Protein AF-A0A1G3WI68-F1 (afdb_monomer_lite)

Secondary structure (DSSP, 8-state):
--HHHHHHHTT-----EE--GGG--HHHHHHHHHHHHHHHGGGT--GGGPEE--TTT-TTHHHHHHHHHHHHT--

Structure (mmCIF, N/CA/C/O backbone):
data_AF-A0A1G3WI68-F1
#
_entry.id   AF-A0A1G3WI68-F1
#
loop_
_atom_site.group_PDB
_atom_site.id
_atom_site.type_symbol
_atom_site.label_atom_id
_atom_site.label_alt_id
_atom_site.label_comp_id
_atom_site.label_asym_id
_atom_site.label_entity_id
_atom_site.label_seq_id
_atom_site.pdbx_PDB_ins_code
_atom_site.Cartn_x
_atom_site.Cartn_y
_atom_site.Cartn_z
_atom_site.occupancy
_atom_site.B_iso_or_equiv
_atom_site.auth_seq_id
_atom_site.auth_comp_id
_atom_site.auth_asym_id
_atom_site.auth_atom_id
_atom_site.pdbx_PDB_model_num
ATOM 1 N N . MET A 1 1 ? -9.569 17.685 9.530 1.00 58.81 1 MET A N 1
ATOM 2 C CA . MET A 1 1 ? -9.765 16.227 9.588 1.00 58.81 1 MET A CA 1
ATOM 3 C C . MET A 1 1 ? -9.104 15.616 8.370 1.00 58.81 1 MET A C 1
ATOM 5 O O . MET A 1 1 ? -9.425 16.020 7.254 1.00 58.81 1 MET A O 1
ATOM 9 N N . PHE A 1 2 ? -8.129 14.736 8.568 1.00 85.75 2 PHE A N 1
ATOM 10 C CA . PHE A 1 2 ? -7.465 14.044 7.467 1.00 85.75 2 PHE A CA 1
ATOM 11 C C . PHE A 1 2 ? -8.348 12.899 6.948 1.00 85.75 2 PHE A C 1
ATOM 13 O O . PHE A 1 2 ? -9.121 12.313 7.703 1.00 85.75 2 PHE A O 1
ATOM 20 N N . LEU A 1 3 ? -8.221 12.551 5.661 1.00 89.12 3 LEU A N 1
ATOM 21 C CA . LEU A 1 3 ? -9.002 11.481 5.016 1.00 89.12 3 LEU A CA 1
ATOM 22 C C . LEU A 1 3 ? -8.996 10.173 5.823 1.00 89.12 3 LEU A C 1
ATOM 24 O O . LEU A 1 3 ? -10.014 9.497 5.926 1.00 89.12 3 LEU A O 1
ATOM 28 N N . TRP A 1 4 ? -7.848 9.826 6.405 1.00 86.81 4 TRP A N 1
ATOM 29 C CA . TRP A 1 4 ? -7.696 8.594 7.170 1.00 86.81 4 TRP A CA 1
ATOM 30 C C . TRP A 1 4 ? -8.559 8.567 8.435 1.00 86.81 4 TRP A C 1
ATOM 32 O O . TRP A 1 4 ? -9.237 7.577 8.704 1.00 86.81 4 TRP A O 1
ATOM 42 N N . GLU A 1 5 ? -8.555 9.663 9.194 1.00 87.50 5 GLU A N 1
ATOM 43 C CA . GLU A 1 5 ? -9.365 9.815 10.407 1.00 87.50 5 GLU A CA 1
ATOM 44 C C . GLU A 1 5 ? -10.846 9.694 10.063 1.00 87.50 5 GLU A C 1
ATOM 46 O O . GLU A 1 5 ? -11.566 8.928 10.698 1.00 87.50 5 GLU A O 1
ATOM 51 N N . PHE A 1 6 ? -11.264 10.361 8.983 1.00 91.31 6 PHE A N 1
ATOM 52 C CA . PHE A 1 6 ? -12.635 10.303 8.489 1.00 91.31 6 PHE A CA 1
ATOM 53 C C . PHE A 1 6 ? -13.069 8.875 8.163 1.00 91.31 6 PHE A C 1
ATOM 55 O O . PHE A 1 6 ? -14.090 8.408 8.662 1.00 91.31 6 PHE A O 1
ATOM 62 N N . LEU A 1 7 ? -12.283 8.143 7.373 1.00 90.94 7 LEU A N 1
ATOM 63 C CA . LEU A 1 7 ? -12.622 6.765 7.013 1.00 90.94 7 LEU A CA 1
ATOM 64 C C . LEU A 1 7 ? -12.694 5.851 8.243 1.00 90.94 7 LEU A C 1
ATOM 66 O O . LEU A 1 7 ? -13.580 4.995 8.317 1.00 90.94 7 LEU A O 1
ATOM 70 N N . ARG A 1 8 ? -11.806 6.058 9.223 1.00 85.69 8 ARG A N 1
ATOM 71 C CA . ARG A 1 8 ? -11.784 5.276 10.463 1.00 85.69 8 ARG A CA 1
ATOM 72 C C . ARG A 1 8 ? -13.003 5.552 11.340 1.00 85.69 8 ARG A C 1
ATOM 74 O O . ARG A 1 8 ? -13.613 4.605 11.827 1.00 85.69 8 ARG A O 1
ATOM 81 N N . GLU A 1 9 ? -13.377 6.816 11.516 1.00 90.75 9 GLU A N 1
ATOM 82 C CA . GLU A 1 9 ? -14.582 7.198 12.266 1.00 90.75 9 GLU A CA 1
ATOM 83 C C . GLU A 1 9 ? -15.862 6.642 11.635 1.00 90.75 9 GLU A C 1
ATOM 85 O O . GLU A 1 9 ? -16.803 6.295 12.341 1.00 90.75 9 GLU A O 1
ATOM 90 N N . GLN A 1 10 ? -15.877 6.471 10.311 1.00 93.50 10 GLN A N 1
ATOM 91 C CA . GLN A 1 10 ? -16.973 5.825 9.583 1.00 93.50 10 GLN A CA 1
ATOM 92 C C . GLN A 1 10 ? -16.913 4.283 9.612 1.00 93.50 10 GLN A C 1
ATOM 94 O O . GLN A 1 10 ? -17.666 3.627 8.889 1.00 93.50 10 GLN A O 1
ATOM 99 N N . GLY A 1 11 ? -15.999 3.684 10.384 1.00 89.69 11 GLY A N 1
ATOM 100 C CA . GLY A 1 11 ? -15.848 2.230 10.497 1.00 89.69 11 GLY A CA 1
ATOM 101 C C . GLY A 1 11 ? -15.416 1.542 9.197 1.00 89.69 11 GLY A C 1
ATOM 102 O O . GLY A 1 11 ? -15.677 0.352 9.005 1.00 89.69 11 GLY A O 1
ATOM 103 N N . ARG A 1 12 ? -14.792 2.271 8.261 1.00 89.31 12 ARG A N 1
ATOM 104 C CA . ARG 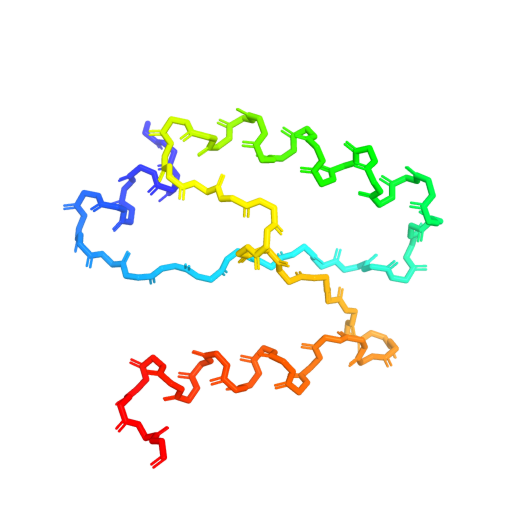A 1 12 ? -14.370 1.718 6.967 1.00 89.31 12 ARG A CA 1
ATOM 105 C C . ARG A 1 12 ? -13.023 1.014 7.097 1.00 89.31 12 ARG A C 1
ATOM 107 O O . ARG A 1 12 ? -12.067 1.565 7.636 1.00 89.31 12 ARG A O 1
ATOM 114 N N . ARG A 1 13 ? -12.933 -0.196 6.537 1.00 86.31 13 ARG A N 1
ATOM 115 C CA . ARG A 1 13 ? -11.653 -0.885 6.316 1.00 86.31 13 ARG A CA 1
ATOM 116 C C . ARG A 1 13 ? -10.891 -0.173 5.196 1.00 86.31 13 ARG A C 1
ATOM 118 O O . ARG A 1 13 ? -11.479 0.147 4.166 1.00 86.31 13 ARG A O 1
ATOM 125 N N . VAL A 1 14 ? -9.596 0.067 5.399 1.00 89.06 14 VAL A N 1
ATOM 126 C CA . VAL A 1 14 ? -8.738 0.790 4.449 1.00 89.06 14 VAL A CA 1
ATOM 127 C C . VAL A 1 14 ? -7.497 -0.040 4.141 1.00 89.06 14 VAL A C 1
ATOM 129 O O . VAL A 1 14 ? -6.879 -0.592 5.048 1.00 89.06 14 VAL A O 1
ATOM 132 N N . ILE A 1 15 ? -7.126 -0.099 2.862 1.00 91.94 15 ILE A N 1
ATOM 133 C CA . ILE A 1 15 ? -5.893 -0.729 2.382 1.00 91.94 15 ILE A CA 1
ATOM 134 C C . ILE A 1 15 ? -4.944 0.398 1.943 1.00 91.94 15 ILE A C 1
ATOM 136 O O . ILE A 1 15 ? -5.195 1.026 0.911 1.00 91.94 15 ILE A O 1
ATOM 140 N N . PRO A 1 16 ? -3.882 0.711 2.704 1.00 93.25 16 PRO A N 1
ATOM 141 C CA . PRO A 1 16 ? -2.907 1.711 2.289 1.00 93.25 16 PRO A CA 1
ATOM 142 C C . PRO A 1 16 ? -2.018 1.185 1.154 1.00 93.25 16 PRO A C 1
ATOM 144 O O . PRO A 1 16 ? -1.362 0.150 1.277 1.00 93.25 16 PRO A O 1
ATOM 147 N N . VAL A 1 17 ? -1.971 1.937 0.051 1.00 96.00 17 VAL A N 1
ATOM 148 C CA . VAL A 1 17 ? -1.196 1.595 -1.150 1.00 96.00 17 VAL A CA 1
ATOM 149 C C . VAL A 1 17 ? -0.211 2.717 -1.477 1.00 96.00 17 VAL A C 1
ATOM 151 O O . VAL A 1 17 ? -0.605 3.833 -1.819 1.00 96.00 17 VAL A O 1
ATOM 154 N N . MET A 1 18 ? 1.084 2.414 -1.418 1.00 96.19 18 MET A N 1
ATOM 155 C CA . MET A 1 18 ? 2.160 3.317 -1.825 1.00 96.19 18 MET A CA 1
ATOM 156 C C . MET A 1 18 ? 2.471 3.107 -3.307 1.00 96.19 18 MET A C 1
ATOM 158 O O . MET A 1 18 ? 3.168 2.171 -3.700 1.00 96.19 18 MET A O 1
ATOM 162 N N . THR A 1 19 ? 1.902 3.976 -4.142 1.00 97.62 19 THR A N 1
ATOM 163 C CA . THR A 1 19 ? 2.024 3.895 -5.605 1.00 97.62 19 THR A CA 1
ATOM 164 C C . THR A 1 19 ? 3.380 4.397 -6.121 1.00 97.62 19 THR A C 1
ATOM 166 O O . THR A 1 19 ? 4.157 5.009 -5.390 1.00 97.62 19 THR A O 1
ATOM 169 N N . LYS A 1 20 ? 3.653 4.171 -7.417 1.00 97.25 20 LYS A N 1
ATOM 170 C CA . LYS A 1 20 ? 4.899 4.562 -8.110 1.00 97.25 20 LYS A CA 1
ATOM 171 C C . LYS A 1 20 ? 6.156 3.923 -7.506 1.00 97.25 20 LYS A C 1
ATOM 173 O O . LYS A 1 20 ? 7.230 4.524 -7.518 1.00 97.25 20 LYS A O 1
ATOM 178 N N . ALA A 1 21 ? 6.038 2.690 -7.011 1.00 97.31 21 ALA A N 1
ATOM 179 C CA . ALA A 1 21 ? 7.150 1.953 -6.412 1.00 97.31 21 ALA A CA 1
ATOM 180 C C . ALA A 1 21 ? 8.371 1.824 -7.351 1.00 97.31 21 ALA A C 1
ATOM 182 O O . ALA A 1 21 ? 9.508 1.779 -6.881 1.00 97.31 21 ALA A O 1
ATOM 183 N N . ASP A 1 22 ? 8.165 1.837 -8.673 1.00 97.56 22 ASP A N 1
ATOM 184 C CA . ASP A 1 22 ? 9.226 1.813 -9.692 1.00 97.56 22 ASP A CA 1
ATOM 185 C C . ASP A 1 22 ? 10.174 3.021 -9.643 1.00 97.56 22 ASP A C 1
ATOM 187 O O . ASP A 1 22 ? 11.272 2.962 -10.193 1.00 97.56 22 ASP A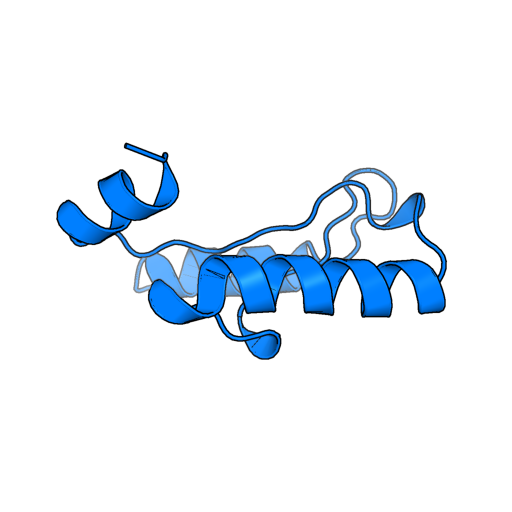 O 1
ATOM 191 N N . LYS A 1 23 ? 9.781 4.114 -8.980 1.00 97.38 23 LYS A N 1
ATOM 192 C CA . LYS A 1 23 ? 10.608 5.321 -8.834 1.00 97.38 23 LYS A CA 1
ATOM 193 C C . LYS A 1 23 ? 11.538 5.296 -7.632 1.00 97.38 23 LYS A C 1
ATOM 195 O O . LYS A 1 23 ? 12.374 6.185 -7.518 1.00 97.38 23 LYS A O 1
ATOM 200 N N . LEU A 1 24 ? 11.390 4.318 -6.740 1.00 96.31 24 LEU A N 1
ATOM 201 C CA . LEU A 1 24 ? 12.122 4.274 -5.481 1.00 96.31 24 LEU A CA 1
ATOM 202 C C . LEU A 1 24 ? 13.100 3.107 -5.450 1.00 96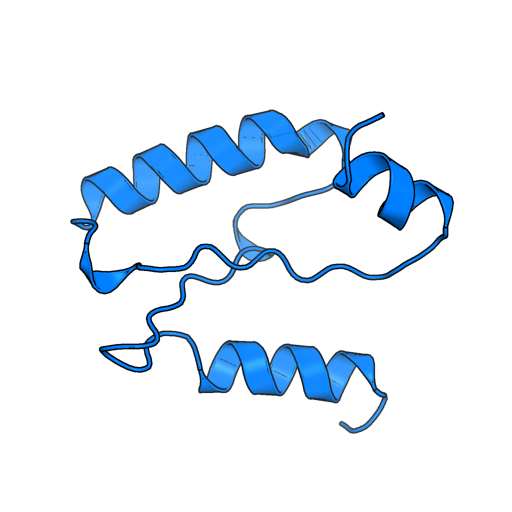.31 24 LEU A C 1
ATOM 204 O O . LEU A 1 24 ? 12.725 1.943 -5.622 1.00 96.31 24 LEU A O 1
ATOM 208 N N . LYS A 1 25 ? 14.350 3.420 -5.119 1.00 95.62 25 LYS A N 1
ATOM 209 C CA . LYS A 1 25 ? 15.371 2.439 -4.752 1.00 95.62 25 LYS A CA 1
ATOM 210 C C . LYS A 1 25 ? 15.012 1.787 -3.418 1.00 95.62 25 LYS A C 1
ATOM 212 O O . LYS A 1 25 ? 14.311 2.361 -2.586 1.00 95.62 25 LYS A O 1
ATOM 217 N N . ARG A 1 26 ? 15.571 0.603 -3.154 1.00 91.69 26 ARG A N 1
ATOM 218 C CA . ARG A 1 26 ? 15.291 -0.180 -1.934 1.00 91.69 26 ARG A CA 1
ATOM 219 C C . ARG A 1 26 ? 15.446 0.627 -0.634 1.00 91.69 26 ARG A C 1
ATOM 221 O O . ARG A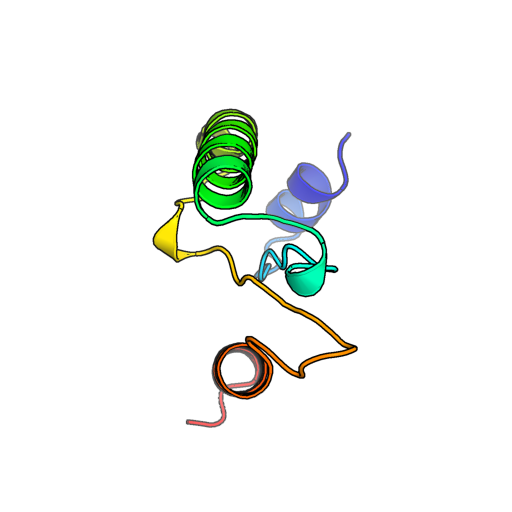 1 26 ? 14.565 0.568 0.214 1.00 91.69 26 ARG A O 1
ATOM 228 N N . GLY A 1 27 ? 16.517 1.412 -0.497 1.00 93.00 27 GLY A N 1
ATOM 229 C CA . GLY A 1 27 ? 16.736 2.250 0.692 1.00 93.00 27 GLY A CA 1
ATOM 230 C C . GLY A 1 27 ? 15.711 3.381 0.847 1.00 93.00 27 GLY A C 1
ATOM 231 O O . GLY A 1 27 ? 15.281 3.684 1.958 1.00 93.00 27 GLY A O 1
ATOM 232 N N . GLU A 1 28 ? 15.259 3.966 -0.265 1.00 96.81 28 GLU A N 1
ATOM 233 C CA . GLU A 1 28 ? 14.225 5.008 -0.263 1.00 96.81 28 GLU A CA 1
ATOM 234 C C . GLU A 1 28 ? 12.872 4.430 0.141 1.00 96.81 28 GLU A C 1
ATOM 236 O O . GLU A 1 28 ? 12.161 5.055 0.926 1.00 96.81 28 GLU A O 1
ATOM 241 N N . ARG A 1 29 ? 12.557 3.211 -0.317 1.00 95.06 29 ARG A N 1
ATOM 242 C CA . ARG A 1 29 ? 11.356 2.476 0.100 1.00 95.06 29 ARG A CA 1
ATOM 243 C C . ARG A 1 29 ? 11.349 2.237 1.605 1.00 95.06 29 ARG A C 1
ATOM 245 O O . ARG A 1 29 ? 10.374 2.582 2.259 1.00 95.06 29 ARG A O 1
ATOM 252 N N . SER A 1 30 ? 12.442 1.731 2.180 1.00 94.12 30 SER A N 1
ATOM 253 C CA . SER A 1 30 ? 12.536 1.527 3.633 1.00 94.12 30 SER A CA 1
ATOM 254 C C . SER A 1 30 ? 12.348 2.830 4.417 1.00 94.12 30 SER A C 1
ATOM 256 O O . SER A 1 30 ? 11.611 2.853 5.402 1.00 94.12 30 SER A O 1
ATOM 258 N N . ARG A 1 31 ? 12.960 3.932 3.961 1.00 95.94 31 ARG A N 1
ATOM 259 C CA . ARG A 1 31 ? 12.809 5.249 4.598 1.00 95.94 31 ARG A CA 1
ATOM 260 C C . ARG A 1 31 ? 11.375 5.770 4.507 1.00 95.94 31 ARG A C 1
ATOM 262 O O . ARG A 1 31 ? 10.846 6.249 5.504 1.00 95.94 31 ARG A O 1
ATOM 269 N N . GLN A 1 32 ? 10.757 5.702 3.329 1.00 95.44 32 GLN A N 1
ATOM 270 C CA . GLN A 1 32 ? 9.392 6.189 3.136 1.00 95.44 32 GLN A CA 1
ATOM 271 C C . GLN A 1 32 ? 8.364 5.339 3.881 1.00 95.44 32 GLN A C 1
ATOM 273 O O . GLN A 1 32 ? 7.456 5.910 4.475 1.00 95.44 32 GLN A O 1
ATOM 278 N N . LEU A 1 33 ? 8.533 4.013 3.898 1.00 95.06 33 LEU A N 1
ATOM 279 C CA . LEU A 1 33 ? 7.671 3.117 4.666 1.00 95.06 33 LEU A CA 1
ATOM 280 C C . LEU A 1 33 ? 7.699 3.497 6.144 1.00 95.06 33 LEU A C 1
ATOM 282 O O . 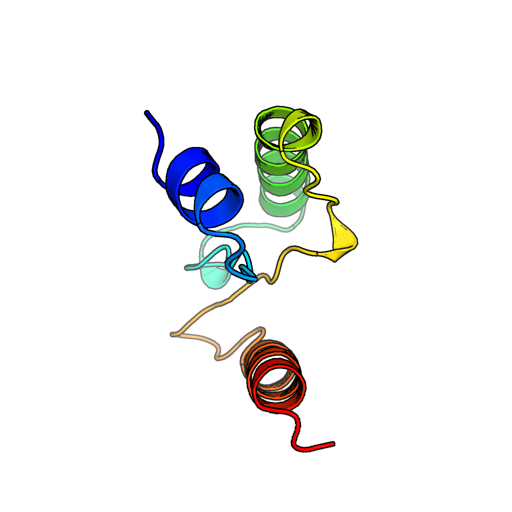LEU A 1 33 ? 6.642 3.731 6.715 1.00 95.06 33 LEU A O 1
ATOM 286 N N . LYS A 1 34 ? 8.899 3.653 6.721 1.00 94.62 34 LYS A N 1
ATOM 287 C CA . LYS A 1 34 ? 9.072 4.068 8.117 1.00 94.62 34 LYS A CA 1
ATOM 288 C C . LYS A 1 34 ? 8.359 5.391 8.411 1.00 94.62 34 LYS A C 1
ATOM 290 O O . LYS A 1 34 ? 7.557 5.448 9.333 1.00 94.62 34 LYS A O 1
ATOM 295 N N . LEU A 1 35 ? 8.606 6.424 7.601 1.00 94.56 35 LEU A N 1
ATOM 296 C CA . LEU A 1 35 ? 7.981 7.741 7.785 1.00 94.56 35 LEU A CA 1
ATOM 297 C C . LEU A 1 35 ? 6.452 7.679 7.702 1.00 94.56 35 LEU A C 1
ATOM 299 O O . LEU A 1 35 ? 5.761 8.288 8.515 1.00 94.56 35 LEU A O 1
ATOM 303 N N . PHE A 1 36 ? 5.923 6.943 6.725 1.00 92.12 36 PHE A N 1
ATOM 304 C CA . PHE A 1 36 ? 4.486 6.774 6.541 1.00 92.12 36 PHE A CA 1
ATOM 305 C C . PHE A 1 36 ? 3.848 6.046 7.731 1.00 92.12 36 PHE A C 1
ATOM 307 O O . PHE A 1 36 ? 2.830 6.493 8.256 1.00 92.12 36 PHE A O 1
ATOM 314 N N . THR A 1 37 ? 4.461 4.954 8.189 1.00 91.38 37 THR A N 1
ATOM 315 C CA . THR A 1 37 ? 3.927 4.147 9.292 1.00 91.38 37 THR A CA 1
ATOM 316 C C . THR A 1 37 ? 4.054 4.856 10.630 1.00 91.38 37 THR A C 1
ATOM 318 O O . THR A 1 37 ? 3.137 4.776 11.430 1.00 91.38 37 THR A O 1
ATOM 321 N N . GLU A 1 38 ? 5.130 5.610 10.871 1.00 93.19 38 GLU A N 1
ATOM 322 C CA . GLU A 1 38 ? 5.269 6.425 12.087 1.00 93.19 38 GLU A CA 1
ATOM 323 C C . GLU A 1 38 ? 4.190 7.512 12.156 1.00 93.19 38 GLU A C 1
ATOM 325 O O . GLU A 1 38 ? 3.568 7.696 13.201 1.00 93.19 38 GLU A O 1
ATOM 330 N N . ALA A 1 39 ? 3.905 8.182 11.034 1.00 89.88 39 ALA A N 1
ATOM 331 C CA . ALA A 1 39 ? 2.865 9.208 10.969 1.00 89.88 39 ALA A CA 1
ATOM 332 C C . ALA A 1 39 ? 1.448 8.648 11.194 1.00 89.88 39 ALA A C 1
ATOM 334 O O . ALA A 1 39 ? 0.586 9.347 11.723 1.00 89.88 39 ALA A O 1
ATOM 335 N N . LEU A 1 40 ? 1.200 7.395 10.800 1.00 87.50 40 LEU A N 1
ATOM 336 C CA . LEU A 1 40 ? -0.116 6.752 10.890 1.00 87.50 40 LEU A CA 1
ATOM 337 C C . LEU A 1 40 ? -0.222 5.702 12.005 1.00 87.50 40 LEU A C 1
ATOM 339 O O . LEU A 1 40 ? -1.284 5.098 12.167 1.00 87.50 40 LEU A O 1
ATOM 343 N N . ALA A 1 41 ? 0.821 5.510 12.813 1.00 88.31 41 ALA A N 1
ATOM 344 C CA . ALA A 1 41 ? 0.807 4.593 13.951 1.00 88.31 41 ALA A CA 1
ATOM 345 C C . ALA A 1 41 ? -0.338 4.889 14.945 1.00 88.31 41 ALA A C 1
ATOM 347 O O . ALA A 1 41 ? -1.033 3.944 15.325 1.00 88.31 41 ALA A O 1
ATOM 348 N N . PRO A 1 42 ? -0.662 6.159 15.293 1.00 87.62 42 PRO A N 1
ATOM 349 C CA . PRO A 1 42 ? -1.833 6.473 16.129 1.00 87.62 42 PRO A CA 1
ATOM 350 C C . PRO A 1 42 ? -3.170 6.052 15.497 1.00 87.62 42 PRO A C 1
ATOM 352 O O . PRO A 1 42 ? -4.200 5.931 16.168 1.00 87.62 42 PRO A O 1
ATOM 355 N N . LEU A 1 43 ? -3.162 5.841 14.179 1.00 83.94 43 LEU A N 1
ATOM 356 C CA . LEU A 1 43 ? -4.314 5.430 13.394 1.00 83.94 43 LEU A CA 1
ATOM 357 C C . LEU A 1 43 ? -4.392 3.910 13.180 1.00 83.94 43 LEU A C 1
ATOM 359 O O . LEU A 1 43 ? -5.356 3.447 12.568 1.00 83.94 43 LEU A O 1
ATOM 363 N N . GLY A 1 44 ? -3.452 3.145 13.749 1.00 83.56 44 GLY A N 1
ATOM 364 C CA . GLY A 1 44 ? -3.423 1.681 13.717 1.00 83.56 44 GLY A CA 1
ATOM 365 C C . GLY A 1 44 ? -2.751 1.088 12.477 1.00 83.56 44 GLY A C 1
ATOM 366 O O . GLY A 1 44 ? -2.999 -0.072 12.159 1.00 83.56 44 GLY A O 1
ATOM 367 N N . ILE A 1 45 ? -1.937 1.869 11.756 1.00 84.50 45 ILE A N 1
ATOM 368 C CA . ILE A 1 45 ? -1.215 1.380 10.576 1.00 84.50 45 ILE A CA 1
ATOM 369 C C . ILE A 1 45 ? 0.152 0.811 10.944 1.00 84.50 45 ILE A C 1
ATOM 371 O O . ILE A 1 45 ? 1.010 1.506 11.481 1.00 84.50 45 ILE A O 1
ATOM 375 N N . ASP A 1 46 ? 0.345 -0.453 10.575 1.00 85.81 46 ASP A N 1
ATOM 376 C CA . ASP A 1 46 ? 1.591 -1.205 10.692 1.00 85.81 46 ASP A CA 1
ATOM 377 C C . ASP A 1 46 ? 2.295 -1.314 9.321 1.00 85.81 46 ASP A C 1
ATOM 379 O O . ASP A 1 46 ? 1.609 -1.394 8.292 1.00 85.81 46 ASP A O 1
ATOM 383 N N . PRO A 1 47 ? 3.644 -1.350 9.263 1.00 82.44 47 PRO A N 1
ATOM 384 C CA . PRO A 1 47 ? 4.387 -1.548 8.018 1.00 82.44 47 PRO A CA 1
ATOM 385 C C . PRO A 1 47 ? 3.954 -2.753 7.175 1.00 82.44 47 PRO A C 1
ATOM 387 O O . PRO A 1 47 ? 3.973 -2.664 5.948 1.00 82.44 47 PRO A O 1
ATOM 390 N N . GLY A 1 48 ? 3.537 -3.860 7.794 1.00 84.44 48 GLY A N 1
ATOM 391 C CA . GLY A 1 48 ? 3.041 -5.056 7.107 1.00 84.44 48 GLY A CA 1
ATOM 392 C C . GLY A 1 48 ? 1.648 -4.894 6.487 1.00 84.44 48 GLY A C 1
ATOM 393 O O . GLY A 1 48 ? 1.233 -5.723 5.676 1.00 84.44 48 GLY A O 1
ATOM 394 N N . GLY A 1 49 ? 0.928 -3.825 6.837 1.00 86.56 49 GLY A N 1
ATOM 395 C CA . GLY A 1 49 ? -0.371 -3.473 6.263 1.00 86.56 49 GLY A CA 1
ATOM 396 C C . GLY A 1 49 ? -0.295 -2.637 4.981 1.00 86.56 49 GLY A C 1
ATOM 397 O O . GLY A 1 49 ? -1.332 -2.383 4.371 1.00 86.56 49 GLY A O 1
ATOM 398 N N . VAL A 1 50 ? 0.901 -2.199 4.570 1.00 94.19 50 VAL A N 1
ATOM 399 C CA . VAL A 1 50 ? 1.103 -1.289 3.433 1.00 94.19 50 VAL A CA 1
ATOM 400 C C . VAL A 1 50 ? 1.548 -2.052 2.189 1.00 94.19 50 VAL A C 1
ATOM 402 O O . VAL A 1 50 ? 2.481 -2.850 2.231 1.00 94.19 50 VAL A O 1
ATOM 405 N N . ILE A 1 51 ? 0.918 -1.763 1.049 1.00 96.19 51 ILE A N 1
ATOM 406 C CA . ILE A 1 51 ? 1.253 -2.389 -0.234 1.00 96.19 51 ILE A CA 1
ATOM 407 C C . ILE A 1 51 ? 2.073 -1.421 -1.083 1.00 96.19 51 ILE A C 1
ATOM 409 O O . ILE A 1 51 ? 1.610 -0.330 -1.414 1.00 96.19 51 ILE A O 1
ATOM 413 N N . TRP A 1 52 ? 3.271 -1.835 -1.492 1.00 97.31 52 TRP A N 1
ATOM 414 C CA . TRP A 1 52 ? 3.992 -1.170 -2.576 1.00 97.31 52 TRP A CA 1
ATOM 415 C C . TRP A 1 52 ? 3.359 -1.533 -3.912 1.00 97.31 52 TRP A C 1
ATOM 417 O O . TRP A 1 52 ? 3.179 -2.710 -4.211 1.00 97.31 52 TRP A O 1
ATOM 427 N N . TYR A 1 53 ? 3.038 -0.524 -4.717 1.00 98.44 53 TYR A N 1
ATOM 428 C CA . TYR A 1 53 ? 2.392 -0.720 -6.007 1.00 98.44 53 TYR A CA 1
ATOM 429 C C . TYR A 1 53 ? 3.063 0.091 -7.112 1.00 98.44 53 TYR A C 1
ATOM 431 O O . TYR A 1 53 ? 3.407 1.265 -6.940 1.00 98.44 53 TYR A O 1
ATOM 439 N N . SER A 1 54 ? 3.182 -0.499 -8.297 1.00 98.31 54 SER A N 1
ATOM 440 C CA . SER A 1 54 ? 3.514 0.237 -9.517 1.00 98.31 54 SER A CA 1
ATOM 441 C C . SER A 1 54 ? 2.574 -0.168 -10.639 1.00 98.31 54 SER A C 1
ATOM 443 O O . SER A 1 54 ? 2.517 -1.327 -11.030 1.00 98.31 54 SER A O 1
ATOM 445 N N . ALA A 1 55 ? 1.886 0.814 -11.221 1.00 98.00 55 ALA A N 1
ATOM 446 C CA . ALA A 1 55 ? 1.091 0.590 -12.425 1.00 98.00 55 ALA A CA 1
ATOM 447 C C . ALA A 1 55 ? 1.967 0.263 -13.651 1.00 98.00 55 ALA A C 1
ATOM 449 O O . ALA A 1 55 ? 1.495 -0.389 -14.577 1.00 98.00 55 ALA A O 1
ATOM 450 N N . LEU A 1 56 ? 3.233 0.704 -13.651 1.00 98.19 56 LEU A N 1
ATOM 451 C CA . LEU A 1 56 ? 4.169 0.497 -14.755 1.00 98.19 56 LEU A CA 1
ATOM 452 C C . LEU A 1 56 ? 4.720 -0.932 -14.760 1.00 98.19 56 LEU A C 1
ATOM 454 O O . LEU A 1 56 ? 4.675 -1.604 -15.786 1.00 98.19 56 LEU A O 1
ATOM 458 N N . THR A 1 57 ? 5.226 -1.401 -13.617 1.00 97.88 57 THR A N 1
ATOM 459 C CA . THR A 1 57 ? 5.830 -2.742 -13.500 1.00 97.88 57 THR A CA 1
ATOM 460 C C . THR A 1 57 ? 4.834 -3.811 -13.060 1.00 97.88 57 THR A C 1
ATOM 462 O O . THR A 1 57 ? 5.162 -4.992 -13.089 1.00 97.88 57 THR A O 1
ATOM 465 N N . ARG A 1 58 ? 3.622 -3.405 -12.655 1.00 98.06 58 ARG A N 1
ATOM 466 C CA . ARG A 1 58 ? 2.583 -4.248 -12.036 1.00 98.06 58 ARG A CA 1
ATOM 467 C C . ARG A 1 58 ? 2.986 -4.854 -10.690 1.00 98.06 58 ARG A C 1
ATOM 469 O O . ARG A 1 58 ? 2.305 -5.749 -10.195 1.00 98.06 58 ARG A O 1
ATOM 476 N N . GLU A 1 59 ? 4.056 -4.348 -10.076 1.00 98.06 59 GLU A N 1
ATOM 477 C CA . GLU A 1 59 ? 4.431 -4.700 -8.707 1.00 98.06 59 GLU A CA 1
ATOM 478 C C . GLU A 1 59 ? 3.235 -4.512 -7.762 1.00 98.06 59 GLU A C 1
ATOM 480 O O . GLU A 1 59 ? 2.543 -3.495 -7.835 1.00 98.06 59 GLU A O 1
ATOM 485 N N . GLY A 1 60 ? 2.996 -5.496 -6.892 1.00 97.56 60 GLY A N 1
ATOM 486 C CA . GLY A 1 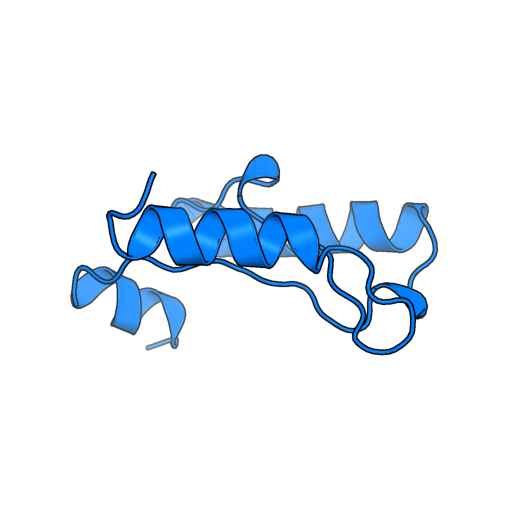60 ? 1.946 -5.447 -5.872 1.00 97.56 60 GLY A CA 1
ATOM 487 C C . GLY A 1 60 ? 0.522 -5.653 -6.386 1.00 97.56 60 GLY A C 1
ATOM 488 O O . GLY A 1 60 ? -0.401 -5.623 -5.577 1.00 97.56 60 GLY A O 1
ATOM 489 N N . ARG A 1 61 ? 0.318 -5.871 -7.695 1.00 98.06 61 ARG A N 1
ATOM 490 C CA . ARG A 1 61 ? -1.017 -6.075 -8.284 1.00 98.06 61 ARG A CA 1
ATOM 491 C C . ARG A 1 61 ? -1.752 -7.257 -7.661 1.00 98.06 61 ARG A C 1
ATOM 493 O O . ARG A 1 61 ? -2.878 -7.074 -7.219 1.00 98.06 61 ARG A O 1
ATOM 500 N N . ASP A 1 62 ? -1.125 -8.428 -7.636 1.00 97.88 62 ASP A N 1
ATOM 501 C CA . ASP A 1 62 ? -1.793 -9.654 -7.186 1.00 97.88 62 ASP A CA 1
ATOM 502 C C . ASP A 1 62 ? -2.100 -9.572 -5.684 1.00 97.88 62 ASP A C 1
ATOM 504 O O . ASP A 1 62 ? -3.242 -9.750 -5.282 1.00 97.88 62 ASP A O 1
ATOM 508 N N . LEU A 1 63 ? -1.137 -9.102 -4.878 1.00 96.88 63 LEU A N 1
ATOM 509 C CA . LEU A 1 63 ? -1.340 -8.843 -3.447 1.00 96.88 63 LEU A CA 1
ATOM 510 C C . LEU A 1 63 ? -2.469 -7.834 -3.174 1.00 96.88 63 LEU A C 1
ATOM 512 O O . LEU A 1 63 ? -3.242 -8.007 -2.232 1.00 96.88 63 LEU A O 1
ATOM 516 N N . LEU A 1 64 ? -2.560 -6.756 -3.961 1.00 96.50 64 LEU A N 1
ATOM 517 C CA . LEU A 1 64 ? -3.663 -5.804 -3.841 1.00 96.50 64 LEU A CA 1
ATOM 518 C C . LEU A 1 64 ? -4.994 -6.473 -4.187 1.00 96.50 64 LEU A C 1
ATOM 520 O O . LEU A 1 64 ? -5.987 -6.216 -3.506 1.00 96.50 64 LEU A O 1
ATOM 524 N N . TRP A 1 65 ? -5.012 -7.337 -5.205 1.00 96.31 65 TRP A N 1
ATOM 525 C CA . TRP A 1 65 ? -6.227 -8.041 -5.589 1.00 96.31 65 TRP A CA 1
ATOM 526 C C . TRP A 1 65 ? -6.709 -8.984 -4.488 1.00 96.31 65 TRP A C 1
ATOM 528 O O . TRP A 1 65 ? -7.868 -8.899 -4.089 1.00 96.31 65 TRP A O 1
ATOM 538 N N . ASP A 1 66 ? -5.807 -9.782 -3.922 1.00 95.44 66 ASP A N 1
ATOM 539 C CA . ASP A 1 66 ? -6.111 -10.702 -2.822 1.00 95.44 66 ASP A CA 1
ATOM 540 C C . ASP A 1 66 ? -6.723 -9.961 -1.625 1.00 95.44 66 ASP A C 1
ATOM 542 O O . ASP A 1 66 ? -7.719 -10.388 -1.040 1.00 95.44 66 ASP A O 1
ATOM 546 N N . ARG A 1 67 ? -6.170 -8.793 -1.275 1.00 94.06 67 ARG A N 1
ATOM 547 C CA . ARG A 1 67 ? -6.669 -7.969 -0.161 1.00 94.06 67 ARG A CA 1
ATOM 548 C C . ARG A 1 67 ? -8.042 -7.364 -0.440 1.00 94.06 67 ARG A C 1
ATOM 550 O O . ARG A 1 67 ? -8.848 -7.228 0.484 1.00 94.06 67 ARG A O 1
ATOM 557 N N . LEU A 1 68 ? -8.304 -6.976 -1.684 1.00 94.06 68 LEU A N 1
ATOM 558 C CA . LEU A 1 68 ? -9.603 -6.453 -2.102 1.00 94.06 68 LEU A CA 1
ATOM 559 C C . LEU A 1 68 ? -10.666 -7.559 -2.088 1.00 94.06 68 LEU A C 1
ATOM 561 O O . LEU A 1 68 ? -11.719 -7.351 -1.492 1.00 94.06 68 LEU A O 1
ATOM 565 N N . LEU A 1 69 ? -10.374 -8.737 -2.647 1.00 94.44 69 LEU A N 1
ATOM 566 C CA . LEU A 1 69 ? -11.281 -9.895 -2.637 1.00 94.44 69 LEU A CA 1
ATOM 567 C C . LEU A 1 69 ? -11.608 -10.344 -1.207 1.00 94.44 69 LEU A C 1
ATOM 569 O O . LEU A 1 69 ? -12.779 -10.407 -0.828 1.00 94.44 69 LEU A O 1
ATOM 573 N N . ALA A 1 70 ? -10.591 -10.467 -0.349 1.00 91.94 70 ALA A N 1
ATOM 574 C CA . ALA A 1 70 ? -10.787 -10.750 1.074 1.00 91.94 70 ALA A CA 1
ATOM 575 C C . ALA A 1 70 ? -11.639 -9.684 1.795 1.00 91.94 70 ALA A C 1
ATOM 577 O O . ALA A 1 70 ? -12.297 -9.968 2.798 1.00 91.94 70 ALA A O 1
ATOM 578 N N . SER A 1 71 ? -11.654 -8.440 1.302 1.00 89.19 71 SER A N 1
ATOM 579 C CA . SER A 1 71 ? -12.493 -7.373 1.863 1.00 89.19 71 SER A CA 1
ATOM 580 C C . SER A 1 71 ? -13.961 -7.483 1.443 1.00 89.19 71 SER A C 1
ATOM 582 O O . SER A 1 71 ? -14.822 -6.982 2.171 1.00 89.19 71 SER A O 1
ATOM 584 N N . LEU A 1 72 ? -14.246 -8.152 0.322 1.00 88.81 72 LEU A N 1
ATOM 585 C CA . LEU A 1 72 ? -15.597 -8.429 -0.174 1.00 88.81 72 LEU A CA 1
ATOM 586 C C . LEU A 1 72 ? -16.234 -9.669 0.476 1.00 88.81 72 LEU A C 1
ATOM 588 O O . LEU A 1 72 ? -17.445 -9.839 0.382 1.00 88.81 72 LEU A O 1
ATOM 592 N N . GLY A 1 73 ? -15.452 -10.487 1.189 1.00 79.44 73 GLY A N 1
ATOM 593 C CA . GLY A 1 73 ? -15.928 -11.733 1.803 1.00 79.44 73 GLY A CA 1
ATOM 594 C C . GLY A 1 73 ? -15.898 -12.938 0.860 1.00 79.44 73 GLY A C 1
ATOM 595 O O . GLY A 1 73 ? -16.454 -13.979 1.194 1.00 79.44 73 GLY A O 1
ATOM 596 N N . GLU A 1 74 ? -15.238 -12.803 -0.290 1.00 58.19 74 GLU A N 1
ATOM 597 C CA . GLU A 1 74 ? -14.941 -13.898 -1.209 1.00 58.19 74 GLU A CA 1
ATOM 598 C C . GLU A 1 74 ? -13.525 -14.396 -0.885 1.00 58.19 74 GLU A C 1
ATOM 600 O O . GLU A 1 74 ? -12.539 -13.707 -1.157 1.00 58.19 74 GLU A O 1
ATOM 605 N N . ALA A 1 75 ? -13.440 -15.546 -0.214 1.00 49.53 75 ALA A N 1
ATOM 606 C CA . ALA A 1 75 ? -12.204 -16.274 0.073 1.00 49.53 75 ALA A CA 1
ATOM 607 C C . ALA A 1 75 ? -12.297 -17.682 -0.518 1.00 49.53 75 ALA A C 1
ATOM 609 O O . ALA A 1 75 ? -13.392 -18.281 -0.404 1.00 49.53 75 ALA A O 1
#

Foldseek 3Di:
DDPLVVCVVVVHDDQAEDEPLVVDDPVRVVVVLVVVCVVCVVVVDDSVSYAYAYPVVRGRVVVVVVVVCVVVVND

Sequence (75 aa):
MFLWEFLREQGRRVIPVMTKADKLKRGERSRQLKLFTEALAPLGIDPGGVIWYSALTREGRDLLWDRLLASLGEA

pLDDT: mean 91.09, std 8.66, range [49.53, 98.44]

Radius of gyration: 13.33 Å; chains: 1; bounding box: 34×32×31 Å